Protein AF-A0A0C2FAC0-F1 (afdb_monomer_lite)

Structure (mmCIF, N/CA/C/O backbone):
data_AF-A0A0C2FAC0-F1
#
_entry.id   AF-A0A0C2FAC0-F1
#
loop_
_atom_site.group_PDB
_atom_site.id
_atom_site.type_symbol
_atom_site.label_atom_id
_atom_site.label_alt_id
_atom_site.label_comp_id
_atom_site.label_asym_id
_atom_site.label_entity_id
_atom_site.label_seq_id
_atom_site.pdbx_PDB_ins_code
_atom_site.Cartn_x
_atom_site.Cartn_y
_atom_site.Cartn_z
_atom_site.occupancy
_atom_site.B_iso_or_equiv
_atom_site.auth_seq_id
_atom_site.auth_comp_id
_atom_site.auth_asym_id
_atom_site.auth_atom_id
_atom_site.pdbx_PDB_model_num
ATOM 1 N N . ALA A 1 1 ? -1.912 -25.670 -4.724 1.00 46.16 1 ALA A N 1
ATOM 2 C CA . ALA A 1 1 ? -1.929 -24.247 -4.321 1.00 46.16 1 ALA A CA 1
ATOM 3 C C . ALA A 1 1 ? -3.072 -23.513 -5.041 1.00 46.16 1 ALA A C 1
ATOM 5 O O . ALA A 1 1 ? -2.846 -22.501 -5.687 1.00 46.16 1 ALA A O 1
ATOM 6 N N . GLU A 1 2 ? -4.304 -24.034 -4.949 1.00 49.50 2 GLU A N 1
ATOM 7 C CA . GLU A 1 2 ? -5.394 -23.714 -5.898 1.00 49.50 2 GLU A CA 1
ATOM 8 C C . GLU A 1 2 ? -6.692 -23.227 -5.231 1.00 49.50 2 GLU A C 1
ATOM 10 O O . GLU A 1 2 ? -7.729 -23.160 -5.875 1.00 49.50 2 GLU A O 1
ATOM 15 N N . LEU A 1 3 ? -6.673 -22.851 -3.950 1.00 56.53 3 LEU A N 1
ATOM 16 C CA . LEU A 1 3 ? -7.920 -22.585 -3.217 1.00 56.53 3 LEU A CA 1
ATOM 17 C C . LEU A 1 3 ? -8.711 -21.346 -3.701 1.00 56.53 3 LEU A C 1
ATOM 19 O O . LEU A 1 3 ? -9.865 -21.208 -3.316 1.00 56.53 3 LEU A O 1
ATOM 23 N N . TYR A 1 4 ? -8.142 -20.468 -4.545 1.00 54.50 4 TYR A N 1
ATOM 24 C CA . TYR A 1 4 ? -8.782 -19.193 -4.927 1.00 54.50 4 TYR A CA 1
ATOM 25 C C . TYR A 1 4 ? -8.560 -18.712 -6.377 1.00 54.50 4 TYR A C 1
ATOM 27 O O . TYR A 1 4 ? -8.793 -17.538 -6.658 1.00 54.50 4 TYR A O 1
ATOM 35 N N . ASN A 1 5 ? -8.104 -19.545 -7.324 1.00 58.00 5 ASN A N 1
ATOM 36 C CA . ASN A 1 5 ? -7.843 -19.101 -8.715 1.00 58.00 5 ASN A CA 1
ATOM 37 C C . ASN A 1 5 ? -6.979 -17.816 -8.817 1.00 58.00 5 ASN A C 1
ATOM 39 O O . ASN A 1 5 ? -7.245 -16.942 -9.642 1.00 58.00 5 ASN A O 1
ATOM 43 N N . GLY A 1 6 ? -5.999 -17.641 -7.920 1.00 55.91 6 GLY A N 1
ATOM 44 C CA . GLY A 1 6 ? -5.159 -16.433 -7.859 1.00 55.91 6 GLY A CA 1
ATOM 45 C C . GLY A 1 6 ? -5.853 -15.165 -7.330 1.00 55.91 6 GLY A C 1
ATOM 46 O O . GLY A 1 6 ? -5.225 -14.110 -7.252 1.00 55.91 6 GLY A O 1
ATOM 47 N N . ARG A 1 7 ? -7.127 -15.258 -6.925 1.00 57.97 7 ARG A N 1
ATOM 48 C CA . ARG A 1 7 ? -7.930 -14.184 -6.319 1.00 57.97 7 ARG A CA 1
ATOM 49 C C . ARG A 1 7 ? -8.052 -14.404 -4.811 1.00 57.97 7 ARG A C 1
ATOM 51 O O . ARG A 1 7 ? -9.139 -14.632 -4.291 1.00 57.97 7 ARG A O 1
ATOM 58 N N . CYS A 1 8 ? -6.926 -14.405 -4.103 1.00 59.59 8 CYS A N 1
ATOM 59 C CA . CYS A 1 8 ? -6.975 -14.355 -2.645 1.00 59.59 8 CYS A CA 1
ATOM 60 C C . CYS A 1 8 ? -7.408 -12.937 -2.250 1.00 59.59 8 CYS A C 1
ATOM 62 O O . CYS A 1 8 ? -6.656 -11.989 -2.464 1.00 59.59 8 CYS A O 1
ATOM 64 N N . CYS A 1 9 ? -8.631 -12.778 -1.746 1.00 65.56 9 CYS A N 1
ATOM 65 C CA . CYS A 1 9 ? -9.058 -11.517 -1.149 1.00 65.56 9 CYS A CA 1
ATOM 66 C C . CYS A 1 9 ? -8.531 -11.482 0.285 1.00 65.56 9 CYS A C 1
ATOM 68 O O . CYS A 1 9 ? -8.889 -12.338 1.094 1.00 65.56 9 CYS A O 1
ATOM 70 N N . ALA A 1 10 ? -7.675 -10.510 0.589 1.00 75.25 10 ALA A N 1
ATOM 71 C CA . ALA A 1 10 ? -7.298 -10.212 1.960 1.00 75.25 10 ALA A CA 1
ATOM 72 C C . ALA A 1 10 ? -8.529 -9.784 2.778 1.00 75.25 10 ALA A C 1
ATOM 74 O O . ALA A 1 10 ? -9.565 -9.414 2.216 1.00 75.25 10 ALA A O 1
ATOM 75 N N . ASP A 1 11 ? -8.393 -9.851 4.101 1.00 78.38 11 ASP A N 1
ATOM 76 C CA . ASP A 1 11 ? -9.456 -9.559 5.062 1.00 78.38 11 ASP A CA 1
ATOM 77 C C . ASP A 1 11 ? -10.137 -8.201 4.760 1.00 78.38 11 ASP A C 1
ATOM 79 O O . ASP A 1 11 ? -9.458 -7.167 4.771 1.00 78.38 11 ASP A O 1
ATOM 83 N N . PRO A 1 12 ? -11.451 -8.175 4.449 1.00 78.31 12 PRO A N 1
ATOM 84 C CA . PRO A 1 12 ? -12.170 -6.936 4.155 1.00 78.31 12 PRO A CA 1
ATOM 85 C C . PRO A 1 12 ? -12.258 -5.996 5.362 1.00 78.31 12 PRO A C 1
ATOM 87 O O . PRO A 1 12 ? -12.370 -4.784 5.164 1.00 78.31 12 PRO A O 1
ATOM 90 N N . ASP A 1 13 ? -12.158 -6.535 6.578 1.00 80.12 13 ASP A N 1
ATOM 91 C CA . ASP A 1 13 ? -12.209 -5.779 7.827 1.00 80.12 13 ASP A CA 1
ATOM 92 C C . ASP A 1 13 ? -10.812 -5.313 8.277 1.00 80.12 13 ASP A C 1
ATOM 94 O O . ASP A 1 13 ? -10.666 -4.674 9.323 1.00 80.12 13 ASP A O 1
ATOM 98 N N . ALA A 1 14 ? -9.770 -5.582 7.477 1.00 82.25 14 ALA A N 1
ATOM 99 C CA . ALA A 1 14 ? -8.420 -5.123 7.762 1.00 82.25 14 ALA A CA 1
ATOM 100 C C . ALA A 1 14 ? -8.344 -3.590 7.803 1.00 82.25 14 ALA A C 1
ATOM 102 O O . ALA A 1 14 ? -8.687 -2.877 6.849 1.00 82.25 14 ALA A O 1
ATOM 103 N N . ASP A 1 15 ? -7.809 -3.083 8.912 1.00 87.69 15 ASP A N 1
ATOM 104 C CA . ASP A 1 15 ? -7.503 -1.670 9.070 1.00 87.69 15 ASP A CA 1
ATOM 105 C C . ASP A 1 15 ? -6.078 -1.344 8.596 1.00 87.69 15 ASP A C 1
ATOM 107 O O . ASP A 1 15 ? -5.140 -2.141 8.713 1.00 87.69 15 ASP A O 1
ATOM 111 N N . PHE A 1 16 ? -5.918 -0.133 8.071 1.00 91.50 16 PHE A N 1
ATOM 112 C CA . PHE A 1 16 ? -4.664 0.376 7.532 1.00 91.50 16 PHE A CA 1
ATOM 113 C C . PHE A 1 16 ? -4.417 1.765 8.103 1.00 91.50 16 PHE A C 1
ATOM 115 O O . PHE A 1 16 ? -5.297 2.622 8.078 1.00 91.50 16 PHE A O 1
ATOM 122 N N . GLN A 1 17 ? -3.204 1.997 8.585 1.00 93.06 17 GLN A N 1
ATOM 123 C CA . GLN A 1 17 ? -2.711 3.311 8.979 1.00 93.06 17 GLN A CA 1
ATOM 124 C C . GLN A 1 17 ? -1.556 3.712 8.066 1.00 93.06 17 GLN A C 1
ATOM 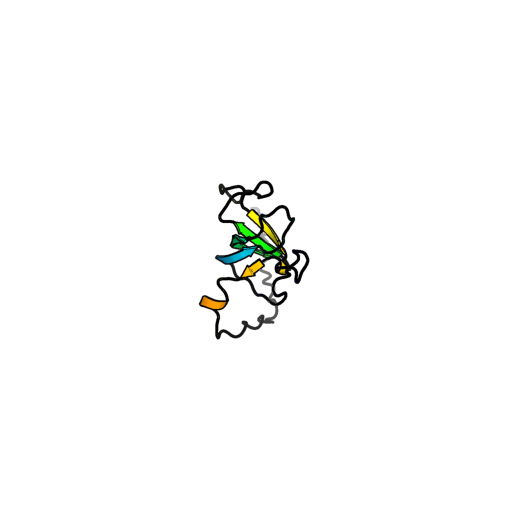126 O O . GLN A 1 17 ? -0.948 2.884 7.385 1.00 93.06 17 GLN A O 1
ATOM 131 N N . LEU A 1 18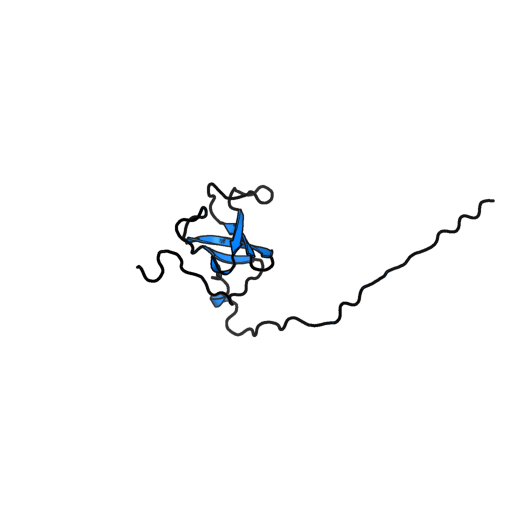 ? -1.262 5.011 8.040 1.00 95.50 18 LEU A N 1
ATOM 132 C CA . LEU A 1 18 ? -0.076 5.505 7.354 1.00 95.50 18 LEU A CA 1
ATOM 133 C C . LEU A 1 18 ? 1.168 4.812 7.912 1.00 95.50 18 LEU A C 1
ATOM 135 O O . LEU A 1 18 ? 1.260 4.571 9.114 1.00 95.50 18 LEU A O 1
ATOM 139 N N . LEU A 1 19 ? 2.124 4.548 7.024 1.00 94.94 19 LEU A N 1
ATOM 140 C CA . LEU A 1 19 ? 3.390 3.869 7.304 1.00 94.94 19 LEU A CA 1
ATOM 141 C C . LEU A 1 19 ? 3.282 2.369 7.618 1.00 94.94 19 LEU A C 1
ATOM 143 O O . LEU A 1 19 ? 4.316 1.728 7.815 1.00 94.94 19 LEU A O 1
ATOM 147 N N . ASP A 1 20 ? 2.084 1.779 7.594 1.00 95.31 20 ASP A N 1
ATOM 148 C CA . ASP A 1 20 ? 1.956 0.325 7.673 1.00 95.31 20 ASP A CA 1
ATOM 149 C C . ASP A 1 20 ? 2.687 -0.345 6.502 1.00 95.31 20 ASP A C 1
ATOM 151 O O . ASP A 1 20 ? 2.645 0.110 5.354 1.00 95.31 20 ASP A O 1
ATOM 155 N N . ARG A 1 21 ? 3.342 -1.467 6.800 1.00 96.12 21 ARG A N 1
ATOM 156 C CA . ARG A 1 21 ? 3.966 -2.345 5.818 1.00 96.12 21 ARG A CA 1
ATOM 157 C C . ARG A 1 21 ? 2.921 -3.313 5.301 1.00 96.12 21 ARG A C 1
ATOM 159 O O . ARG A 1 21 ? 2.183 -3.931 6.073 1.00 96.12 21 ARG A O 1
ATOM 166 N N . VAL A 1 22 ? 2.884 -3.465 3.986 1.00 95.88 22 VAL A N 1
ATOM 167 C CA . VAL A 1 22 ? 1.868 -4.259 3.299 1.00 95.88 22 VAL A CA 1
ATOM 168 C C . VAL A 1 22 ? 2.479 -5.167 2.243 1.00 95.88 22 VAL A C 1
ATOM 170 O O . VAL A 1 22 ? 3.588 -4.926 1.763 1.00 95.88 22 VAL A O 1
ATOM 173 N N . VAL A 1 23 ? 1.738 -6.212 1.880 1.00 95.62 23 VAL A N 1
ATOM 174 C CA . VAL A 1 23 ? 2.064 -7.127 0.780 1.00 95.62 23 VAL A CA 1
ATOM 175 C C . VAL A 1 23 ? 0.869 -7.236 -0.159 1.00 95.62 23 VAL A C 1
ATOM 177 O O . VAL A 1 23 ? -0.250 -7.465 0.297 1.00 95.62 23 VAL A O 1
ATOM 180 N N . TYR A 1 24 ? 1.103 -7.086 -1.460 1.00 95.06 24 TYR A N 1
ATOM 181 C CA . TYR A 1 24 ? 0.083 -7.234 -2.496 1.00 95.06 24 TYR A CA 1
ATOM 182 C C . TYR A 1 24 ? -0.173 -8.705 -2.843 1.00 95.06 24 TYR A C 1
ATOM 184 O O . TYR A 1 24 ? 0.763 -9.494 -2.959 1.00 95.06 24 TYR A O 1
ATOM 192 N N . THR A 1 25 ? -1.440 -9.085 -3.023 1.00 92.31 25 THR A N 1
ATOM 193 C CA . THR A 1 25 ? -1.855 -10.505 -3.057 1.00 92.31 25 THR A CA 1
ATOM 194 C C . THR A 1 25 ? -2.675 -10.929 -4.269 1.00 92.31 25 THR A C 1
ATOM 196 O O . THR A 1 25 ? -3.036 -12.099 -4.386 1.00 92.31 25 THR A O 1
ATOM 199 N N . ILE A 1 26 ? -2.949 -10.025 -5.207 1.00 90.94 26 ILE A N 1
ATOM 200 C CA . ILE A 1 26 ? -3.721 -10.370 -6.405 1.00 90.94 26 ILE A CA 1
ATOM 201 C C . ILE A 1 26 ? -2.769 -10.842 -7.502 1.00 90.94 26 ILE A C 1
ATOM 203 O O . ILE A 1 26 ? -1.777 -10.182 -7.801 1.00 90.94 26 ILE A O 1
ATOM 207 N N . GLN A 1 27 ? -3.064 -11.991 -8.106 1.00 89.69 27 GLN A N 1
ATOM 208 C CA . GLN A 1 27 ? -2.321 -12.494 -9.263 1.00 89.69 27 GLN A CA 1
ATOM 209 C C . GLN A 1 27 ? -2.927 -11.985 -10.576 1.00 89.69 27 GLN A C 1
ATOM 211 O O . GLN A 1 27 ? -4.124 -11.708 -10.654 1.00 89.69 27 GLN A O 1
ATOM 216 N N . GLY A 1 28 ? -2.103 -11.884 -11.624 1.00 85.06 28 GLY A N 1
ATOM 217 C CA . GLY A 1 28 ? -2.558 -11.490 -12.964 1.00 85.06 28 GLY A CA 1
ATOM 218 C C . GLY A 1 28 ? -2.990 -10.025 -13.088 1.00 85.06 28 GLY A C 1
ATOM 219 O O . GLY A 1 28 ? -3.702 -9.683 -14.029 1.00 85.06 28 GLY A O 1
ATOM 220 N N . SER A 1 29 ? -2.591 -9.167 -12.146 1.00 87.88 29 SER A N 1
ATOM 221 C CA . SER A 1 29 ? -2.784 -7.720 -12.239 1.00 87.88 29 SER A CA 1
ATOM 222 C C . SER A 1 29 ? -1.518 -7.027 -12.755 1.00 87.88 29 SER A C 1
ATOM 224 O O . SER A 1 29 ? -0.500 -7.664 -13.026 1.00 87.88 29 SER A O 1
ATOM 226 N N . THR A 1 30 ? -1.577 -5.705 -12.910 1.00 92.31 30 THR A N 1
ATOM 227 C CA . THR A 1 30 ? -0.429 -4.903 -13.354 1.00 92.31 30 THR A CA 1
ATOM 228 C C . THR A 1 30 ? 0.640 -4.721 -12.271 1.00 92.31 30 THR A C 1
ATOM 230 O O . THR A 1 30 ? 1.759 -4.311 -12.577 1.00 92.31 30 THR A O 1
ATOM 233 N N . ILE A 1 31 ? 0.304 -5.024 -11.015 1.00 94.06 31 ILE A N 1
ATOM 234 C CA . ILE A 1 31 ? 1.218 -4.982 -9.875 1.00 94.06 31 ILE A CA 1
ATOM 235 C C . ILE A 1 31 ? 1.719 -6.411 -9.638 1.00 94.06 31 ILE A C 1
ATOM 237 O O . ILE A 1 31 ? 0.895 -7.326 -9.546 1.00 94.06 31 ILE A O 1
ATOM 241 N N . PRO A 1 32 ? 3.038 -6.640 -9.521 1.00 93.94 32 PRO A N 1
ATOM 242 C CA . PRO A 1 32 ? 3.555 -7.978 -9.275 1.00 93.94 32 PRO A CA 1
ATOM 243 C C . PRO A 1 32 ? 3.006 -8.577 -7.970 1.00 93.94 32 PRO A C 1
ATOM 245 O O . PRO A 1 32 ? 2.942 -7.930 -6.921 1.00 93.94 32 PRO A O 1
ATOM 248 N N . PHE A 1 33 ? 2.595 -9.844 -8.029 1.00 93.69 33 PHE A N 1
ATOM 249 C CA . PHE A 1 33 ? 2.148 -10.575 -6.845 1.00 93.69 33 PHE A CA 1
ATOM 250 C C . PHE A 1 33 ? 3.278 -10.662 -5.812 1.00 93.69 33 PHE A C 1
ATOM 252 O O . PHE A 1 33 ? 4.423 -10.949 -6.157 1.00 93.69 33 PHE A O 1
ATOM 259 N N . GLY A 1 34 ? 2.951 -10.451 -4.537 1.00 93.62 34 GLY A N 1
ATOM 260 C CA . GLY A 1 34 ? 3.923 -10.481 -3.448 1.00 93.62 34 GLY A CA 1
ATOM 261 C C . GLY A 1 34 ? 4.741 -9.197 -3.301 1.00 93.62 34 GLY A C 1
ATOM 262 O O . GLY A 1 34 ? 5.569 -9.126 -2.393 1.00 93.62 34 GLY A O 1
ATOM 263 N N . SER A 1 35 ? 4.510 -8.174 -4.133 1.00 96.56 35 SER A N 1
ATOM 264 C CA . SER A 1 35 ? 5.164 -6.875 -3.977 1.00 96.56 35 SER A CA 1
ATOM 265 C C . SER A 1 35 ? 4.899 -6.294 -2.591 1.00 96.56 35 SER A C 1
ATOM 267 O O . SER A 1 35 ? 3.751 -6.180 -2.150 1.00 96.56 35 SER A O 1
ATOM 269 N N . GLN A 1 36 ? 5.979 -5.923 -1.908 1.00 97.50 36 GLN A N 1
ATOM 270 C CA . GLN A 1 36 ? 5.932 -5.294 -0.595 1.00 97.50 36 GLN A CA 1
ATOM 271 C C . GLN A 1 36 ? 6.008 -3.779 -0.730 1.00 97.50 36 GLN A C 1
ATOM 273 O O . GLN A 1 36 ? 6.622 -3.255 -1.662 1.00 97.50 36 GLN A O 1
ATOM 278 N N . GLY A 1 37 ? 5.380 -3.076 0.202 1.00 97.00 37 GLY A N 1
ATOM 279 C CA . GLY A 1 37 ? 5.395 -1.626 0.203 1.00 97.00 37 GLY A CA 1
ATOM 280 C C . GLY A 1 37 ? 4.942 -1.028 1.517 1.00 97.00 37 GLY A C 1
ATOM 281 O O . GLY A 1 37 ? 4.710 -1.725 2.510 1.00 97.00 37 GLY A O 1
ATOM 282 N N . THR A 1 38 ? 4.809 0.289 1.493 1.00 97.19 38 THR A N 1
ATOM 283 C CA . THR A 1 38 ? 4.416 1.105 2.635 1.00 97.19 38 THR A CA 1
ATOM 284 C C . THR A 1 38 ? 3.184 1.926 2.280 1.00 97.19 38 THR A C 1
ATOM 286 O O . THR A 1 38 ? 3.122 2.533 1.209 1.00 97.19 38 THR A O 1
ATOM 289 N N . VAL A 1 39 ? 2.207 1.969 3.183 1.00 96.94 39 VAL A N 1
ATOM 290 C CA . VAL A 1 39 ? 1.022 2.819 3.037 1.00 96.94 39 VAL A CA 1
ATOM 291 C C . VAL A 1 39 ? 1.420 4.290 3.142 1.00 96.94 39 VAL A C 1
ATOM 293 O O . VAL A 1 39 ? 1.952 4.729 4.162 1.00 96.94 39 VAL A O 1
ATOM 296 N N . VAL A 1 40 ? 1.132 5.063 2.098 1.00 96.69 40 VAL A N 1
ATOM 297 C CA . VAL A 1 40 ? 1.433 6.504 2.011 1.00 96.69 40 VAL A CA 1
ATOM 298 C C . VAL A 1 40 ? 0.180 7.376 1.913 1.00 96.69 40 VAL A C 1
ATOM 300 O O . VAL A 1 40 ? 0.268 8.588 2.092 1.00 96.69 40 VAL A O 1
ATOM 303 N N . GLY A 1 41 ? -0.989 6.774 1.685 1.00 96.25 41 GLY A N 1
ATOM 304 C CA . GLY A 1 41 ? -2.277 7.464 1.667 1.00 96.25 41 GLY A CA 1
ATOM 305 C C . GLY A 1 41 ? -3.436 6.505 1.914 1.00 96.25 41 GLY A C 1
ATOM 306 O O . GLY A 1 41 ? -3.374 5.332 1.553 1.00 96.25 41 GLY A O 1
ATOM 307 N N . ILE A 1 42 ? -4.501 6.996 2.547 1.00 95.62 42 ILE A N 1
ATOM 308 C CA . ILE A 1 42 ? -5.708 6.214 2.839 1.00 95.62 42 ILE A CA 1
ATOM 309 C C . ILE A 1 42 ? -6.900 6.949 2.246 1.00 95.62 42 ILE A C 1
ATOM 311 O O . ILE A 1 42 ? -7.142 8.114 2.556 1.00 95.62 42 ILE A O 1
ATOM 315 N N . LEU A 1 43 ? -7.645 6.248 1.401 1.00 92.62 43 LEU A N 1
ATOM 316 C CA . LEU A 1 43 ? -8.857 6.730 0.762 1.00 92.62 43 LEU A CA 1
ATOM 317 C C . LEU A 1 43 ? -10.019 5.807 1.149 1.00 92.62 43 LEU A C 1
ATOM 319 O O . LEU A 1 43 ? -9.824 4.671 1.588 1.00 92.62 43 LEU A O 1
ATOM 323 N N . SER A 1 44 ? -11.258 6.270 0.989 1.00 87.94 44 SER A N 1
ATOM 324 C CA . SER A 1 44 ? -12.421 5.426 1.283 1.00 87.94 44 SER A CA 1
ATOM 325 C C . SER A 1 44 ? -12.411 4.175 0.387 1.00 87.94 44 SER A C 1
ATOM 327 O O . SER A 1 44 ? -12.528 4.274 -0.834 1.00 87.94 44 SER A O 1
ATOM 329 N N . GLY A 1 45 ? -12.186 3.001 0.988 1.00 87.12 45 GLY A N 1
ATOM 330 C CA . GLY A 1 45 ? -12.095 1.703 0.301 1.00 87.12 45 GLY A CA 1
ATOM 331 C C . GLY A 1 45 ? -10.788 1.411 -0.458 1.00 87.12 45 GLY A C 1
ATOM 332 O O . GLY A 1 45 ? -10.619 0.293 -0.952 1.00 87.12 45 GLY A O 1
ATOM 333 N N . LYS A 1 46 ? -9.846 2.360 -0.538 1.00 94.06 46 LYS A N 1
ATOM 334 C CA . LYS A 1 46 ? -8.567 2.202 -1.255 1.00 94.06 46 LYS A CA 1
ATOM 335 C C . LYS A 1 46 ? -7.382 2.714 -0.444 1.00 94.06 46 LYS A C 1
ATOM 337 O O . LYS A 1 46 ? -7.539 3.496 0.487 1.00 94.06 46 LYS A O 1
ATOM 342 N N . VAL A 1 47 ? -6.189 2.273 -0.812 1.00 95.62 47 VAL A N 1
ATOM 343 C CA . VAL A 1 47 ? -4.943 2.648 -0.149 1.00 95.62 47 VAL A CA 1
ATOM 344 C C . VAL A 1 47 ? -3.911 2.989 -1.211 1.00 95.62 47 VAL A C 1
ATOM 346 O O . VAL A 1 47 ? -3.739 2.235 -2.171 1.00 95.62 47 VAL A O 1
ATOM 349 N N . ASP A 1 48 ? -3.234 4.116 -1.024 1.00 96.81 48 ASP A N 1
ATOM 350 C CA . ASP A 1 48 ? -2.049 4.454 -1.798 1.00 96.81 48 ASP A CA 1
ATOM 351 C C . ASP A 1 48 ? -0.843 3.794 -1.139 1.00 96.81 48 ASP A C 1
ATOM 353 O O . ASP A 1 48 ? -0.550 4.016 0.042 1.00 96.81 48 ASP A O 1
ATOM 357 N N . VAL A 1 49 ? -0.142 2.976 -1.913 1.00 97.00 49 VAL A N 1
ATOM 358 C CA . VAL A 1 49 ? 1.032 2.224 -1.485 1.00 97.00 49 VAL A CA 1
ATOM 359 C C . VAL A 1 49 ? 2.221 2.656 -2.323 1.00 97.00 49 VAL A C 1
ATOM 361 O O . VAL A 1 49 ? 2.143 2.730 -3.550 1.00 97.00 49 VAL A O 1
ATOM 364 N N . LEU A 1 50 ? 3.334 2.920 -1.649 1.00 97.31 50 LEU A N 1
ATOM 365 C CA . LEU A 1 50 ? 4.641 3.030 -2.275 1.00 97.31 50 LEU A CA 1
ATOM 366 C C . LEU A 1 50 ? 5.333 1.67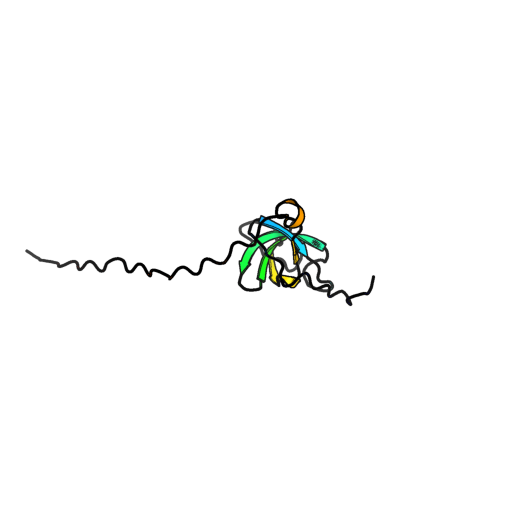2 -2.154 1.00 97.31 50 LEU A C 1
ATOM 368 O O . LEU A 1 50 ? 5.706 1.267 -1.052 1.00 97.31 50 LEU A O 1
ATOM 372 N N . PHE A 1 51 ? 5.453 0.954 -3.267 1.00 97.44 51 PHE A N 1
ATOM 373 C CA . PHE A 1 51 ? 6.129 -0.338 -3.313 1.00 97.44 51 PHE A CA 1
ATOM 374 C C . PHE A 1 51 ? 7.650 -0.170 -3.277 1.00 97.44 51 PHE A C 1
ATOM 376 O O . PHE A 1 51 ? 8.196 0.825 -3.760 1.00 97.44 51 PHE A O 1
ATOM 383 N N . ASP A 1 52 ? 8.327 -1.166 -2.707 1.00 96.31 52 ASP A N 1
ATOM 384 C CA . ASP A 1 52 ? 9.784 -1.166 -2.536 1.00 96.31 52 ASP A CA 1
ATOM 385 C C . ASP A 1 52 ? 10.528 -1.310 -3.875 1.00 96.31 52 ASP A C 1
ATOM 387 O O . ASP A 1 52 ? 11.676 -0.890 -3.997 1.00 96.31 52 ASP A O 1
ATOM 391 N N . LEU A 1 53 ? 9.873 -1.907 -4.877 1.00 95.62 53 LEU A N 1
ATOM 392 C CA . LEU A 1 53 ? 10.405 -2.122 -6.221 1.00 95.62 53 LEU A CA 1
ATOM 393 C C . LEU A 1 53 ? 9.523 -1.447 -7.274 1.00 95.62 53 LEU A C 1
ATOM 395 O O . LEU A 1 53 ? 8.302 -1.359 -7.127 1.00 95.62 53 LEU A O 1
ATOM 399 N N . GLU A 1 54 ? 10.156 -1.009 -8.359 1.00 95.94 54 GLU A N 1
ATOM 400 C CA . GLU A 1 54 ? 9.477 -0.484 -9.544 1.00 95.94 54 GLU A CA 1
ATOM 401 C C . GLU A 1 54 ? 8.697 -1.556 -10.294 1.00 95.94 54 GLU A C 1
ATOM 403 O O . GLU A 1 54 ? 9.073 -2.728 -10.325 1.00 95.94 54 GLU A O 1
ATOM 408 N N . PHE A 1 55 ? 7.631 -1.125 -10.962 1.00 94.75 55 PHE A N 1
ATOM 409 C CA . PHE A 1 55 ? 6.883 -1.953 -11.898 1.00 94.75 55 PHE A CA 1
ATOM 410 C C . PHE A 1 55 ? 6.279 -1.083 -13.001 1.00 94.75 55 PHE A C 1
ATOM 412 O O . PHE A 1 55 ? 6.048 0.113 -12.829 1.00 94.75 55 PHE A O 1
ATOM 419 N N . ASN A 1 56 ? 6.009 -1.687 -14.158 1.00 93.44 56 ASN A N 1
ATOM 420 C CA . ASN A 1 56 ? 5.680 -0.962 -15.388 1.00 93.44 56 ASN A CA 1
ATOM 421 C C . ASN A 1 56 ? 4.464 -0.031 -15.276 1.00 93.44 56 ASN A C 1
ATOM 423 O O . ASN A 1 56 ? 4.423 0.990 -15.954 1.00 93.44 56 ASN A O 1
ATOM 427 N N . SER A 1 57 ? 3.470 -0.381 -14.455 1.00 94.25 57 SER A N 1
ATOM 428 C CA . SER A 1 57 ? 2.262 0.432 -14.270 1.00 94.25 57 SER A CA 1
ATOM 429 C C . SER A 1 57 ? 2.315 1.346 -13.043 1.00 94.25 57 SER A C 1
ATOM 431 O O . SER A 1 57 ? 1.280 1.888 -12.656 1.00 94.25 57 SER A O 1
ATOM 433 N N . GLY A 1 58 ? 3.461 1.444 -12.368 1.00 93.50 58 GLY A N 1
ATOM 434 C CA . GLY A 1 58 ? 3.607 2.260 -11.170 1.00 93.50 58 GLY A CA 1
ATOM 435 C C . GLY A 1 58 ? 3.648 3.742 -11.516 1.00 93.50 58 GLY A C 1
ATOM 436 O O . GLY A 1 58 ? 4.275 4.145 -12.496 1.00 93.50 58 GLY A O 1
ATOM 437 N N . TYR A 1 59 ? 2.991 4.571 -10.707 1.00 94.62 59 TYR A N 1
ATOM 438 C CA . TYR A 1 59 ? 3.103 6.022 -10.831 1.00 94.62 59 TYR A CA 1
ATOM 439 C C . TYR A 1 59 ? 4.162 6.581 -9.889 1.00 94.62 59 TYR A C 1
ATOM 441 O O . TYR A 1 59 ? 4.500 6.011 -8.850 1.00 94.62 59 TYR A O 1
ATOM 449 N N . ARG A 1 60 ? 4.681 7.748 -10.258 1.00 93.62 60 ARG A N 1
ATOM 450 C CA . ARG A 1 60 ? 5.744 8.416 -9.524 1.00 93.62 60 ARG A CA 1
ATOM 451 C C . ARG A 1 60 ? 5.185 9.281 -8.401 1.00 93.62 60 ARG A C 1
ATOM 453 O O . ARG A 1 60 ? 4.365 10.163 -8.647 1.00 93.62 60 ARG A O 1
ATOM 460 N N . ILE A 1 61 ? 5.688 9.102 -7.182 1.00 88.50 61 ILE A N 1
ATOM 461 C CA . ILE A 1 61 ? 5.363 9.970 -6.041 1.00 88.50 61 ILE A CA 1
ATOM 462 C C . ILE A 1 61 ? 6.569 10.865 -5.751 1.00 88.50 61 ILE A C 1
ATOM 464 O O . ILE A 1 61 ? 7.588 10.392 -5.268 1.00 88.50 61 ILE A O 1
ATOM 468 N N . ARG A 1 62 ? 6.467 12.165 -6.065 1.00 83.94 62 ARG A N 1
ATOM 469 C CA . ARG A 1 62 ? 7.444 13.222 -5.703 1.00 83.94 62 ARG A CA 1
ATOM 470 C C . ARG A 1 62 ? 8.922 12.811 -5.801 1.00 83.94 62 ARG A C 1
ATOM 472 O O . ARG A 1 62 ? 9.633 12.771 -4.804 1.00 83.94 62 ARG A O 1
ATOM 479 N N . GLY A 1 63 ? 9.410 12.535 -7.004 1.00 77.19 63 GLY A N 1
ATOM 480 C CA . GLY A 1 63 ? 10.832 12.232 -7.176 1.00 77.19 63 GLY A CA 1
ATOM 481 C C . GLY A 1 63 ? 11.201 10.756 -6.985 1.00 77.19 63 GLY A C 1
ATOM 482 O O . GLY A 1 63 ? 12.287 10.364 -7.403 1.00 77.19 63 GLY A O 1
ATOM 483 N N . ALA A 1 64 ? 10.303 9.941 -6.424 1.00 78.94 64 ALA A N 1
ATOM 484 C CA . ALA A 1 64 ? 10.529 8.517 -6.218 1.00 78.94 64 ALA A CA 1
ATOM 485 C C . ALA A 1 64 ? 10.589 7.729 -7.536 1.00 78.94 64 ALA A C 1
ATOM 487 O O . ALA A 1 64 ? 10.428 8.265 -8.632 1.00 78.94 64 ALA A O 1
ATOM 488 N N . MET A 1 65 ? 10.837 6.440 -7.396 1.00 91.88 65 MET A N 1
ATOM 489 C CA . MET A 1 65 ? 10.737 5.422 -8.429 1.00 91.88 65 MET A CA 1
ATOM 490 C C . MET A 1 65 ? 9.288 5.274 -8.952 1.00 91.88 65 MET A C 1
ATOM 492 O O . MET A 1 65 ? 8.338 5.732 -8.306 1.00 91.88 65 MET A O 1
ATOM 496 N N . ASN A 1 66 ? 9.094 4.636 -10.114 1.00 94.69 66 ASN A N 1
ATOM 497 C CA . ASN A 1 66 ? 7.759 4.273 -10.631 1.00 94.69 66 ASN A CA 1
ATOM 498 C C . ASN A 1 66 ? 7.193 3.072 -9.853 1.00 94.69 66 ASN A C 1
ATOM 500 O O . ASN A 1 66 ? 7.063 1.965 -10.374 1.00 94.69 66 ASN A O 1
ATOM 504 N N . SER A 1 67 ? 6.909 3.285 -8.570 1.00 96.62 67 SER A N 1
ATOM 505 C CA . SER A 1 67 ? 6.501 2.238 -7.632 1.00 96.62 67 SER A CA 1
ATOM 506 C C . SER A 1 67 ? 5.253 2.593 -6.817 1.00 96.62 67 SER A C 1
ATOM 508 O O . SER A 1 67 ? 4.874 1.855 -5.913 1.00 96.62 67 SER A O 1
ATOM 510 N N . GLY A 1 68 ? 4.583 3.707 -7.113 1.00 96.62 68 GLY A N 1
ATOM 511 C CA . GLY A 1 68 ? 3.311 4.067 -6.486 1.00 96.62 68 GLY A CA 1
ATOM 512 C C . GLY A 1 68 ? 2.122 3.338 -7.114 1.00 96.62 68 GLY A C 1
ATOM 513 O O . GLY A 1 68 ? 2.055 3.198 -8.337 1.00 96.62 68 GLY A O 1
ATOM 514 N N . ALA A 1 69 ? 1.157 2.911 -6.296 1.00 97.00 69 ALA A N 1
ATOM 515 C CA . ALA A 1 69 ? -0.144 2.431 -6.769 1.00 97.00 69 ALA A CA 1
ATOM 516 C C . ALA A 1 69 ? -1.283 2.745 -5.786 1.00 97.00 69 ALA A C 1
ATOM 518 O O . ALA A 1 69 ? -1.093 2.688 -4.574 1.00 97.00 69 ALA A O 1
ATOM 519 N N . CYS A 1 70 ? -2.487 2.965 -6.322 1.00 96.12 70 CYS A N 1
ATOM 520 C CA . CYS A 1 70 ? -3.728 3.081 -5.557 1.00 96.12 70 CYS A CA 1
ATOM 521 C C . CYS A 1 70 ? -4.536 1.795 -5.740 1.00 96.12 70 CYS A C 1
ATOM 523 O O . CYS A 1 70 ? -4.984 1.495 -6.852 1.00 96.12 70 CYS A O 1
ATOM 525 N N . VAL A 1 71 ? -4.717 1.019 -4.672 1.00 94.94 71 VAL A N 1
ATOM 526 C CA . VAL A 1 71 ? -5.303 -0.329 -4.747 1.00 94.94 71 VAL A CA 1
ATOM 527 C C . VAL A 1 71 ? -6.441 -0.531 -3.743 1.00 94.94 71 VAL A C 1
ATOM 529 O O . VAL A 1 71 ? -6.503 0.172 -2.733 1.00 94.94 71 VAL A O 1
ATOM 532 N N . PRO A 1 72 ? -7.367 -1.481 -3.983 1.00 94.00 72 PRO A N 1
AT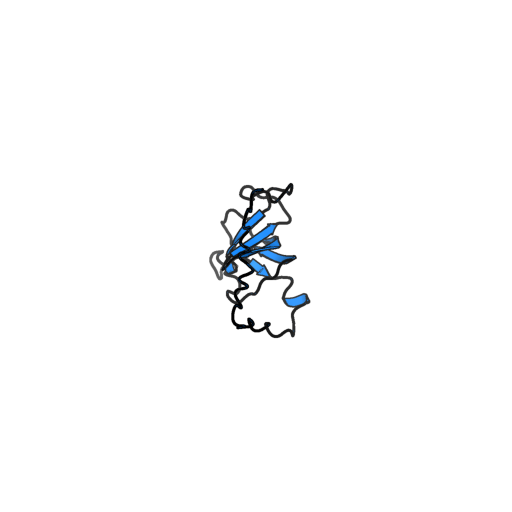OM 533 C CA . PRO A 1 72 ? -8.381 -1.851 -2.996 1.00 94.00 72 PRO A CA 1
ATOM 534 C C . PRO A 1 72 ? -7.748 -2.406 -1.716 1.00 94.00 72 PRO A C 1
ATOM 536 O O . PRO A 1 72 ? -6.768 -3.149 -1.789 1.00 94.00 72 PRO A O 1
ATOM 539 N N . LYS A 1 73 ? -8.353 -2.134 -0.553 1.00 92.75 73 LYS A N 1
ATOM 540 C CA . LYS A 1 73 ? -7.902 -2.691 0.740 1.00 92.75 73 LYS A CA 1
ATOM 541 C C . LYS A 1 73 ? -7.776 -4.219 0.721 1.00 92.75 73 LYS A C 1
ATOM 543 O O . LYS A 1 73 ? -6.769 -4.762 1.155 1.00 92.75 73 LYS A O 1
ATOM 548 N N . THR A 1 74 ? -8.740 -4.896 0.100 1.00 91.69 74 THR A N 1
ATOM 549 C CA . THR A 1 74 ? -8.799 -6.363 -0.041 1.00 91.69 74 THR A CA 1
ATOM 550 C C . THR A 1 74 ? -7.684 -6.965 -0.901 1.00 91.69 74 THR A C 1
ATOM 552 O O . THR A 1 74 ? -7.573 -8.183 -0.989 1.00 91.69 74 THR A O 1
ATOM 555 N N . SER A 1 75 ? -6.857 -6.147 -1.556 1.00 93.56 75 SER A N 1
ATOM 556 C CA . SER A 1 75 ? -5.692 -6.623 -2.314 1.00 93.56 75 SER A CA 1
ATOM 557 C C . SER A 1 75 ? -4.407 -6.684 -1.483 1.00 93.56 75 SER A C 1
ATOM 559 O O . SER A 1 75 ? -3.396 -7.212 -1.957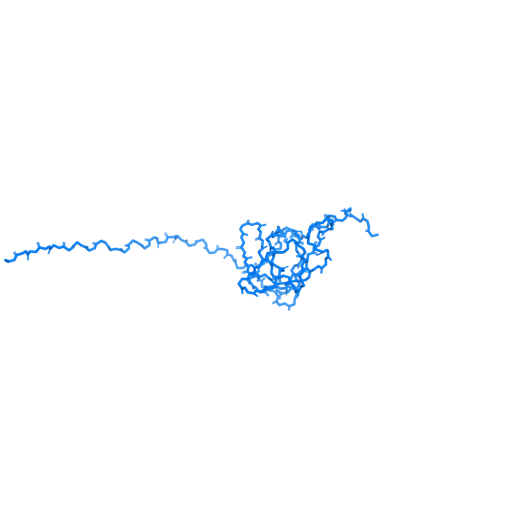 1.00 93.56 75 SER A O 1
ATOM 561 N N . LEU A 1 76 ? -4.433 -6.158 -0.255 1.00 93.62 76 LEU A N 1
ATOM 562 C CA . LEU A 1 76 ? -3.264 -5.982 0.598 1.00 93.62 76 LEU A CA 1
ATOM 563 C C . LEU A 1 76 ? -3.396 -6.774 1.895 1.00 93.62 76 LEU A C 1
ATOM 565 O O . LEU A 1 76 ? -4.423 -6.730 2.562 1.00 93.62 76 LEU A O 1
ATOM 569 N N . ILE A 1 77 ? -2.307 -7.409 2.311 1.00 92.81 77 ILE A N 1
ATOM 570 C CA . ILE A 1 77 ? -2.148 -7.911 3.677 1.00 92.81 77 ILE A CA 1
ATOM 571 C C . ILE A 1 77 ? -1.326 -6.898 4.469 1.00 92.81 77 ILE A C 1
ATOM 573 O O . ILE A 1 77 ? -0.207 -6.574 4.071 1.00 92.81 77 ILE A O 1
ATOM 577 N N . ASN A 1 78 ? -1.852 -6.433 5.605 1.00 92.31 78 ASN A N 1
ATOM 578 C CA . ASN A 1 78 ? -1.117 -5.604 6.560 1.00 92.31 78 ASN A CA 1
ATOM 579 C C . ASN A 1 78 ? -0.201 -6.479 7.432 1.00 92.31 78 ASN A C 1
ATOM 581 O O . ASN A 1 78 ? -0.665 -7.212 8.306 1.00 92.31 78 ASN A O 1
ATOM 585 N N . ILE A 1 79 ? 1.110 -6.401 7.199 1.00 91.12 79 ILE A N 1
ATOM 586 C CA . ILE A 1 79 ? 2.117 -7.199 7.919 1.00 91.12 79 ILE A CA 1
ATOM 587 C C . ILE A 1 79 ? 2.664 -6.491 9.168 1.00 91.12 79 ILE A C 1
ATOM 589 O O . ILE A 1 79 ? 3.343 -7.123 9.979 1.00 91.12 79 ILE A O 1
ATOM 593 N N . THR A 1 80 ? 2.332 -5.212 9.366 1.00 86.12 80 THR A N 1
ATOM 594 C CA . THR A 1 80 ? 2.622 -4.474 10.608 1.00 86.12 80 THR A CA 1
ATOM 595 C C . THR A 1 80 ? 1.618 -4.819 11.712 1.00 86.12 80 THR A C 1
ATOM 597 O O . THR A 1 80 ? 1.989 -4.931 12.884 1.00 86.12 80 THR A O 1
ATOM 600 N N . TYR A 1 81 ? 0.355 -5.078 11.349 1.00 71.81 81 TYR A N 1
ATOM 601 C CA . TYR A 1 81 ? -0.758 -5.263 12.289 1.00 71.81 81 TYR A CA 1
ATOM 602 C C . TYR A 1 81 ? -0.472 -6.291 13.403 1.00 71.81 81 TYR A C 1
ATOM 604 O O . TYR A 1 81 ? -0.668 -6.015 14.586 1.00 71.81 81 TYR A O 1
ATOM 612 N N . GLY A 1 82 ? 0.056 -7.468 13.052 1.00 62.50 82 GLY A N 1
ATOM 613 C CA . GLY A 1 82 ? 0.322 -8.544 14.014 1.00 62.50 82 GLY A CA 1
ATOM 614 C C . GLY A 1 82 ? 1.510 -8.304 14.955 1.00 62.50 82 GLY A C 1
ATOM 615 O O . GLY A 1 82 ? 1.527 -8.873 16.048 1.00 62.50 82 GLY A O 1
ATOM 616 N N . LYS A 1 83 ? 2.488 -7.478 14.554 1.00 58.00 83 LYS A N 1
ATOM 617 C CA . LYS A 1 83 ? 3.698 -7.202 15.348 1.00 58.00 83 LYS A CA 1
ATOM 618 C C . LYS A 1 83 ? 3.480 -6.119 16.404 1.00 58.00 83 LYS A C 1
ATOM 620 O O . LYS A 1 83 ? 4.027 -6.246 17.493 1.00 58.00 83 LYS A O 1
ATOM 625 N N . GLU A 1 84 ? 2.666 -5.104 16.115 1.00 57.19 84 GLU A N 1
ATOM 626 C CA . GLU A 1 84 ? 2.516 -3.926 16.991 1.00 57.19 84 GLU A CA 1
ATOM 627 C C . GLU A 1 84 ? 1.091 -3.687 17.517 1.00 57.19 84 GLU A C 1
ATOM 629 O O . GLU A 1 84 ? 0.925 -2.917 18.464 1.00 57.19 84 GLU A O 1
ATOM 634 N N . ARG A 1 85 ? 0.050 -4.342 16.969 1.00 60.84 85 ARG A N 1
ATOM 635 C CA . ARG A 1 85 ? -1.357 -4.059 17.339 1.00 60.84 85 ARG A CA 1
ATOM 636 C C . ARG A 1 85 ? -2.104 -5.171 18.068 1.00 60.84 85 ARG A C 1
ATOM 638 O O . ARG A 1 85 ? -3.277 -4.982 18.396 1.00 60.84 85 ARG A O 1
ATOM 645 N N . LYS A 1 86 ? -1.456 -6.292 18.410 1.00 52.91 86 LYS A N 1
ATOM 646 C CA . LYS A 1 86 ? -2.053 -7.283 19.326 1.00 52.91 86 LYS A CA 1
ATOM 647 C C . LYS A 1 86 ? -2.436 -6.596 20.648 1.00 52.91 86 LYS A C 1
ATOM 649 O O . LYS A 1 86 ? -1.568 -6.243 21.436 1.00 52.91 86 LYS A O 1
ATOM 654 N N . GLY A 1 87 ? -3.738 -6.414 20.880 1.00 56.31 87 GLY A N 1
ATOM 655 C CA . GLY A 1 87 ? -4.290 -5.921 22.148 1.00 56.31 87 GLY A CA 1
ATOM 656 C C . GLY A 1 87 ? -4.843 -4.492 22.154 1.00 56.31 87 GLY A C 1
ATOM 657 O O . GLY A 1 87 ? -5.416 -4.097 23.168 1.00 56.31 87 GLY A O 1
ATOM 658 N N . ARG A 1 88 ? -4.749 -3.715 21.063 1.00 57.62 88 ARG A N 1
ATOM 659 C CA . ARG A 1 88 ? -5.479 -2.435 20.983 1.00 57.62 88 ARG A CA 1
ATOM 660 C C . ARG A 1 88 ? -6.898 -2.680 20.480 1.00 57.62 88 ARG A C 1
ATOM 662 O O . ARG A 1 88 ? -7.084 -3.234 19.402 1.00 57.62 88 ARG A O 1
ATOM 669 N N . LYS A 1 89 ? -7.900 -2.255 21.254 1.00 56.00 89 LYS A N 1
ATOM 670 C CA . LYS A 1 89 ? -9.270 -2.120 20.741 1.00 56.00 89 LYS A CA 1
ATOM 671 C C . LYS A 1 89 ? -9.251 -1.066 19.622 1.00 56.00 89 LYS A C 1
ATOM 673 O O . LYS A 1 89 ? -8.545 -0.066 19.797 1.00 56.00 89 LYS A O 1
ATOM 678 N N . PRO A 1 90 ? -9.971 -1.264 18.502 1.00 59.31 90 PRO A N 1
ATOM 679 C CA . PRO A 1 90 ? -10.165 -0.210 17.514 1.00 59.31 90 PRO A CA 1
ATOM 680 C C . PRO A 1 90 ? -10.622 1.058 18.236 1.00 59.31 90 PRO A C 1
ATOM 682 O O . PRO A 1 90 ? -11.504 0.994 19.093 1.00 59.31 90 PRO A O 1
ATOM 685 N N . ALA A 1 91 ? -9.970 2.188 17.966 1.00 60.38 91 ALA A N 1
ATOM 686 C CA . ALA A 1 91 ? -10.451 3.456 18.484 1.00 60.38 91 ALA A CA 1
ATOM 687 C C . ALA A 1 91 ? -11.809 3.716 17.826 1.00 60.38 91 ALA A C 1
ATOM 689 O O . ALA A 1 91 ? -11.883 3.860 16.607 1.00 60.38 91 ALA A O 1
ATOM 690 N N . GLU A 1 92 ? -12.869 3.708 18.632 1.00 55.56 92 GLU A N 1
ATOM 691 C CA . GLU A 1 92 ? -14.214 4.103 18.218 1.00 55.56 92 GLU A CA 1
ATOM 692 C C . GLU A 1 92 ? -14.122 5.425 17.434 1.00 55.56 92 GLU A C 1
ATOM 694 O O . GLU A 1 92 ? -13.489 6.371 17.924 1.00 55.56 92 GLU A O 1
ATOM 699 N N . PRO A 1 93 ? -14.703 5.523 16.224 1.00 54.22 93 PRO A N 1
ATOM 700 C CA . PRO A 1 93 ? -14.763 6.791 15.519 1.00 54.22 93 PRO A CA 1
ATOM 701 C C . PRO A 1 93 ? -15.536 7.769 16.402 1.00 54.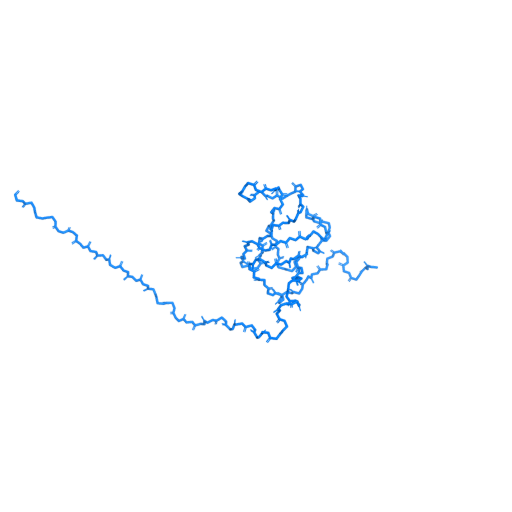22 93 PRO A C 1
ATOM 703 O O . PRO A 1 93 ? -16.725 7.590 16.657 1.00 54.22 93 PRO A O 1
ATOM 706 N N . SER A 1 94 ? -14.849 8.790 16.914 1.00 47.91 94 SER A N 1
ATOM 707 C CA . SER A 1 94 ? -15.464 9.798 17.767 1.00 47.91 94 SER A CA 1
ATOM 708 C C . SER A 1 94 ? -16.529 10.545 16.965 1.00 47.91 94 SER A C 1
ATOM 710 O O . SER A 1 94 ? -16.221 11.460 16.201 1.00 47.91 94 SER A O 1
ATOM 712 N N . SER A 1 95 ? -17.791 10.165 17.145 1.00 48.19 95 SER A N 1
ATOM 713 C CA . SER A 1 95 ? -18.963 10.916 16.712 1.00 48.19 95 SER A CA 1
ATOM 714 C C . SER A 1 95 ? -19.097 12.178 17.575 1.00 48.19 95 SER A C 1
ATOM 716 O O . SER A 1 95 ? -19.950 12.269 18.456 1.00 48.19 95 SER A O 1
ATOM 718 N N . GLY A 1 96 ? -18.192 13.138 17.393 1.00 42.81 96 GLY A N 1
ATOM 719 C CA . GLY A 1 96 ? -18.320 14.484 17.946 1.00 42.81 96 GLY A CA 1
ATOM 720 C C . GLY A 1 96 ? -19.043 15.386 16.941 1.00 42.81 96 GLY A C 1
ATOM 721 O O . GLY A 1 96 ? -18.760 15.282 15.748 1.00 42.81 96 GLY A O 1
ATOM 722 N N . PRO A 1 97 ? -19.966 16.271 17.365 1.00 42.56 97 PRO A N 1
ATOM 723 C CA . PRO A 1 97 ? -20.651 17.156 16.436 1.00 42.56 97 PRO A CA 1
ATOM 724 C C . PRO A 1 97 ? -19.647 18.145 15.835 1.00 42.56 97 PRO A C 1
ATOM 726 O O . PRO A 1 97 ? -18.923 18.836 16.555 1.00 42.56 97 PRO A O 1
ATOM 729 N N . GLU A 1 98 ? -19.625 18.208 14.507 1.00 44.78 98 GLU A N 1
ATOM 730 C CA . GLU A 1 98 ? -18.861 19.147 13.692 1.00 44.78 98 GLU A CA 1
ATOM 731 C C . GLU A 1 98 ? -19.234 20.591 14.067 1.00 44.78 98 GLU A C 1
ATOM 733 O O . GLU A 1 98 ? -20.214 21.164 13.587 1.00 44.78 98 GLU A O 1
ATOM 738 N N . LYS A 1 99 ? -18.467 21.207 14.975 1.00 41.25 99 LYS A N 1
ATOM 739 C CA . LYS A 1 99 ? -18.591 22.640 15.255 1.00 41.25 99 LYS A CA 1
ATOM 740 C C . LYS A 1 99 ? -17.900 23.407 14.137 1.00 41.25 99 LYS A C 1
ATOM 742 O O . LYS A 1 99 ? -16.714 23.713 14.196 1.00 41.25 99 LYS A O 1
ATOM 747 N N . ARG A 1 100 ? -18.694 23.706 13.113 1.00 40.34 100 ARG A N 1
ATOM 748 C CA . ARG A 1 100 ? -18.422 24.644 12.024 1.00 40.34 100 ARG A CA 1
ATOM 749 C C . ARG A 1 100 ? -17.956 25.992 12.602 1.00 40.34 100 ARG A C 1
ATOM 751 O O . ARG A 1 100 ? -18.772 26.779 13.078 1.00 40.34 100 ARG A O 1
ATOM 758 N N . LEU A 1 101 ? -16.648 26.254 12.587 1.00 42.16 101 LEU A N 1
ATOM 759 C CA . LEU A 1 101 ? -16.088 27.571 12.903 1.00 42.16 101 LEU A CA 1
ATOM 760 C C . LEU A 1 101 ? -16.383 28.517 11.727 1.00 42.16 101 LEU A C 1
ATOM 762 O O . LEU A 1 101 ? -15.704 28.492 10.704 1.00 42.16 101 LEU A O 1
ATOM 766 N N . LEU A 1 102 ? -17.415 29.347 11.862 1.00 47.78 102 LEU A N 1
ATOM 767 C CA . LEU A 1 102 ? -17.589 30.538 11.034 1.00 47.78 102 LEU A CA 1
ATOM 768 C C . LEU A 1 102 ? -16.842 31.686 11.721 1.00 47.78 102 LEU A C 1
ATOM 770 O O . LEU A 1 102 ? -17.363 32.297 12.651 1.00 47.78 102 LEU A O 1
ATOM 774 N N . VAL A 1 103 ? -15.613 31.964 11.284 1.00 41.47 103 VAL A N 1
ATOM 775 C CA . VAL A 1 103 ? -14.873 33.164 11.697 1.00 41.47 103 VAL A CA 1
ATOM 776 C C . VAL A 1 103 ? -15.123 34.284 10.687 1.00 41.47 103 VAL A C 1
ATOM 778 O O . VAL A 1 103 ? -14.708 34.208 9.537 1.00 41.47 103 VAL A O 1
ATOM 781 N N . GLY A 1 104 ? -15.853 35.296 11.168 1.00 37.50 104 GLY A N 1
ATOM 782 C CA . GLY A 1 104 ? -15.576 36.723 10.980 1.00 37.50 104 GLY A CA 1
ATOM 783 C C . GLY A 1 104 ? -15.667 37.315 9.574 1.00 37.50 104 GLY A C 1
ATOM 784 O O . GLY A 1 104 ? -14.688 37.338 8.842 1.00 37.50 104 GLY A O 1
ATOM 785 N N . LYS A 1 105 ? -16.807 37.944 9.254 1.00 44.50 105 LYS A N 1
ATOM 786 C CA . LYS A 1 105 ? -16.846 39.069 8.307 1.00 44.50 105 LYS A CA 1
ATOM 787 C C . LYS A 1 105 ? -16.555 40.353 9.084 1.00 44.50 105 LYS A C 1
ATOM 789 O O . LYS A 1 105 ? -17.420 40.812 9.827 1.00 44.50 105 LYS A O 1
ATOM 794 N N . GLU A 1 106 ? -15.375 40.933 8.911 1.00 42.41 106 GLU A N 1
ATOM 795 C CA . GLU A 1 106 ? -15.117 42.317 9.309 1.00 42.41 106 GLU A CA 1
ATOM 796 C C . GLU A 1 106 ? -15.414 43.256 8.130 1.00 42.41 106 GLU A C 1
ATOM 798 O O . GLU A 1 106 ? -14.925 43.078 7.017 1.00 42.41 106 GLU A O 1
ATOM 803 N N . ASN A 1 107 ? -16.304 44.222 8.365 1.00 40.53 107 ASN A N 1
ATOM 804 C CA . ASN A 1 107 ? -16.678 45.251 7.402 1.00 40.53 107 ASN A CA 1
ATOM 805 C C . ASN A 1 107 ? -15.702 46.425 7.540 1.00 40.53 107 ASN A C 1
ATOM 807 O O . ASN A 1 107 ? -15.725 47.127 8.551 1.00 40.53 107 ASN A O 1
ATOM 811 N N . VAL A 1 108 ? -14.879 46.673 6.522 1.00 41.03 108 VAL A N 1
ATOM 812 C CA . VAL A 1 108 ? -14.080 47.902 6.427 1.00 41.03 108 VAL A CA 1
ATOM 813 C C . VAL A 1 108 ? -14.976 49.026 5.907 1.00 41.03 108 VAL A C 1
ATOM 815 O O . VAL A 1 108 ? -15.399 49.013 4.754 1.00 41.03 108 VAL A O 1
ATOM 818 N N . SER A 1 109 ? -15.268 50.004 6.765 1.00 41.03 109 SER A N 1
ATOM 819 C CA . SER A 1 109 ? -15.937 51.249 6.383 1.00 41.03 109 SER A CA 1
ATOM 820 C C . SER A 1 109 ? -14.883 52.314 6.079 1.00 41.03 109 SER A C 1
ATOM 822 O O . SER A 1 109 ? -14.177 52.786 6.971 1.00 41.03 109 SER A O 1
ATOM 824 N N . LEU A 1 110 ? -14.755 52.665 4.800 1.00 43.47 110 LEU A N 1
ATOM 825 C CA . LEU A 1 110 ? -13.944 53.777 4.312 1.00 43.47 110 LEU A CA 1
ATOM 826 C C . LEU A 1 110 ? -14.674 55.093 4.612 1.00 43.47 110 LEU A C 1
ATOM 828 O O . LEU A 1 110 ? -15.710 55.380 4.016 1.00 43.47 110 LEU A O 1
ATOM 832 N N . LYS A 1 111 ? -14.120 55.922 5.500 1.00 41.88 111 LYS A N 1
ATOM 833 C CA . LYS A 1 111 ? -14.439 57.356 5.550 1.00 41.88 111 LYS A CA 1
ATOM 834 C C . LYS A 1 111 ? -13.284 58.128 4.921 1.00 41.88 111 LYS A C 1
ATOM 836 O O . LYS A 1 111 ? -12.214 58.235 5.513 1.00 41.88 111 LYS A O 1
ATOM 841 N N . GLN A 1 112 ? -13.518 58.637 3.714 1.00 47.16 112 GLN A N 1
ATOM 842 C CA . GLN A 1 112 ? -12.689 59.669 3.096 1.00 47.16 112 GLN A CA 1
ATOM 843 C C . GLN A 1 112 ? -12.845 60.980 3.884 1.00 47.16 112 GLN A C 1
ATOM 845 O O . GLN A 1 112 ? -13.942 61.306 4.347 1.00 47.16 112 GLN A O 1
ATOM 850 N N . LYS A 1 113 ? -11.727 61.683 4.064 1.00 39.91 113 LYS A N 1
ATOM 851 C CA . LYS A 1 113 ? -11.656 63.092 4.458 1.00 39.91 113 LYS A CA 1
ATOM 852 C C . LYS A 1 113 ? -11.447 63.933 3.209 1.00 39.91 113 LYS A C 1
ATOM 854 O O . LYS A 1 113 ? -10.771 63.413 2.294 1.00 39.91 113 LYS A O 1
#

Foldseek 3Di:
DPPAVQPQFADLPDDDDFQFKKFFRHPPDQDDHRFIFTFHDDDVQKTKTQTPDAGDCACDDPPDHSRIDIGGPRRIDGPVCVVPPVPDDPDDPPPDDPPPDPDDDDDDDDDDD

Organism: NCBI:txid51022

pLDDT: mean 76.72, std 21.18, range [37.5, 97.5]

Secondary structure (DSSP, 8-state):
--TTTTB-PPPTT----TT-EEEE-BSSSSSPTT-EEEEEEEETTEEEEEESS--TTPEE-TT--EEEEEEEGGGEEESSHHHH-TTPPP-----------------------

Sequence (113 aa):
AELYNGRCCADPDADFQLLDRVVYTIQGSTIPFGSQGTVVGILSGKVDVLFDLEFNSGYRIRGAMNSGACVPKTSLINITYGKERKGRKPAEPSSGPEKRLLVGKENVSLKQK

Radius of gyration: 21.54 Å; chains: 1; bounding box: 32×87×38 Å

InterPro domains:
  IPR041385 5'-3' exoribonuclease 1, SH3-like domain [PF18129] (14-78)
  IPR047008 5'-3' exoribonuclease 1, SH3-like domain superfamily [G3DSA:2.30.30.750] (8-94)